Protein AF-A0A969NKA9-F1 (afdb_monomer_lite)

Structure (mmCIF, N/CA/C/O backbone):
data_AF-A0A969NKA9-F1
#
_entry.id   AF-A0A969NKA9-F1
#
loop_
_atom_site.group_PDB
_atom_site.id
_atom_site.type_symbol
_atom_site.label_atom_id
_atom_site.label_alt_id
_atom_site.label_comp_id
_atom_site.label_asym_id
_atom_site.label_entity_id
_atom_site.label_seq_id
_atom_si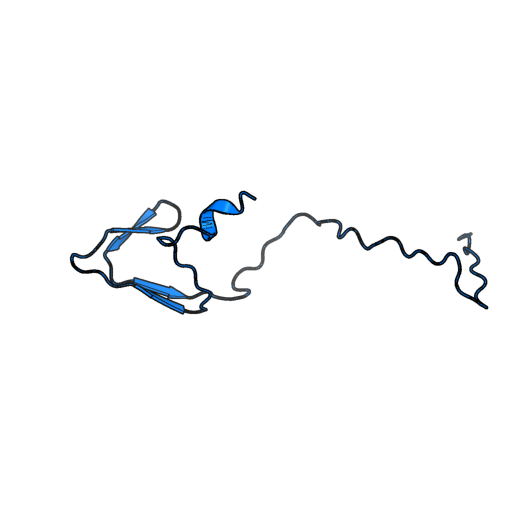te.pdbx_PDB_ins_code
_atom_site.Cartn_x
_atom_site.Cartn_y
_atom_site.Cartn_z
_atom_site.occupancy
_atom_site.B_iso_or_equiv
_atom_site.auth_seq_id
_atom_site.auth_comp_id
_atom_site.auth_asym_id
_atom_site.auth_atom_id
_atom_site.pdbx_PDB_model_num
ATOM 1 N N . MET A 1 1 ? 20.573 10.401 -1.714 1.00 46.19 1 MET A N 1
ATOM 2 C CA . MET A 1 1 ? 19.630 9.887 -0.694 1.00 46.19 1 MET A CA 1
ATOM 3 C C . MET A 1 1 ? 20.060 10.429 0.654 1.00 46.19 1 MET A C 1
ATOM 5 O O . MET A 1 1 ? 21.204 10.209 1.032 1.00 46.19 1 MET A O 1
ATOM 9 N N . ASN A 1 2 ? 19.198 11.200 1.315 1.00 48.53 2 ASN A N 1
ATOM 10 C CA . ASN A 1 2 ? 19.504 11.814 2.604 1.00 48.53 2 ASN A CA 1
ATOM 11 C C . ASN A 1 2 ? 19.378 10.744 3.706 1.00 48.53 2 ASN A C 1
ATOM 13 O O . ASN A 1 2 ? 18.274 10.264 3.951 1.00 48.53 2 ASN A O 1
ATOM 17 N N . LYS A 1 3 ? 20.504 10.304 4.283 1.00 54.00 3 LYS A N 1
ATOM 18 C CA . LYS A 1 3 ? 20.565 9.180 5.243 1.00 54.00 3 LYS A CA 1
ATOM 19 C C . LYS A 1 3 ? 19.931 9.505 6.602 1.00 54.00 3 LYS A C 1
ATOM 21 O O . LYS A 1 3 ? 19.554 8.594 7.322 1.00 54.00 3 LYS A O 1
ATOM 26 N N . GLU A 1 4 ? 19.742 10.785 6.910 1.00 60.31 4 GLU A N 1
ATOM 27 C CA . GLU A 1 4 ? 19.280 11.236 8.229 1.00 60.31 4 GLU A CA 1
ATOM 28 C C . GLU A 1 4 ? 17.809 10.898 8.530 1.00 60.31 4 GLU A C 1
ATOM 30 O O . GLU A 1 4 ? 17.413 10.810 9.689 1.00 60.31 4 GLU A O 1
ATOM 35 N N . ALA A 1 5 ? 16.975 10.676 7.507 1.00 62.97 5 ALA A N 1
ATOM 36 C CA . ALA A 1 5 ? 15.536 10.488 7.705 1.00 62.97 5 ALA A CA 1
ATOM 37 C C . ALA A 1 5 ? 15.170 9.163 8.396 1.00 62.97 5 ALA A C 1
ATOM 39 O O . ALA A 1 5 ? 14.101 9.069 8.982 1.00 62.97 5 ALA A O 1
ATOM 40 N N . THR A 1 6 ? 16.023 8.139 8.333 1.00 67.19 6 THR A N 1
ATOM 41 C CA . THR A 1 6 ? 15.756 6.827 8.953 1.00 67.19 6 THR A CA 1
ATOM 42 C C . THR A 1 6 ? 16.441 6.637 10.303 1.00 67.19 6 THR A C 1
ATOM 44 O O . THR A 1 6 ? 16.271 5.589 10.914 1.00 67.19 6 THR A O 1
ATOM 47 N N . GLU A 1 7 ? 17.238 7.611 10.748 1.00 79.69 7 GLU A N 1
ATOM 48 C CA . GLU A 1 7 ? 18.030 7.521 11.983 1.00 79.69 7 GLU A CA 1
ATOM 49 C C . GLU A 1 7 ? 17.361 8.218 13.176 1.00 79.69 7 GLU A C 1
ATOM 51 O O . GLU A 1 7 ? 17.871 8.150 14.289 1.00 79.69 7 GLU A O 1
ATOM 56 N N . ARG A 1 8 ? 16.214 8.880 12.973 1.00 84.81 8 ARG A N 1
ATOM 57 C CA . ARG A 1 8 ? 15.470 9.504 14.071 1.00 84.81 8 ARG A CA 1
ATOM 58 C C . ARG A 1 8 ? 14.734 8.456 14.901 1.00 84.81 8 ARG A C 1
ATOM 60 O O . ARG A 1 8 ? 14.017 7.623 14.351 1.00 84.81 8 ARG A O 1
ATOM 67 N N . ASP A 1 9 ? 14.818 8.589 16.222 1.00 87.69 9 ASP A N 1
ATOM 68 C CA . ASP A 1 9 ? 14.184 7.673 17.183 1.00 87.69 9 ASP A CA 1
ATOM 69 C C . ASP A 1 9 ? 12.648 7.601 17.062 1.00 87.69 9 ASP A C 1
ATOM 71 O O . ASP A 1 9 ? 12.033 6.632 17.504 1.00 87.69 9 ASP A O 1
ATOM 75 N N . ASP A 1 10 ? 12.010 8.609 16.457 1.00 87.50 10 ASP A N 1
ATOM 76 C CA . ASP A 1 10 ? 10.562 8.665 16.233 1.00 87.50 10 ASP A CA 1
ATOM 77 C C . ASP A 1 10 ? 10.110 8.062 14.890 1.00 87.50 10 ASP A C 1
ATOM 79 O O . ASP A 1 10 ? 8.922 8.100 14.562 1.00 87.50 10 ASP A O 1
ATOM 83 N N . ILE A 1 11 ? 11.034 7.477 14.119 1.00 88.62 11 ILE A N 1
ATOM 84 C CA . ILE A 1 11 ? 10.760 6.872 12.814 1.00 88.62 11 ILE A CA 1
ATOM 85 C C . ILE A 1 11 ? 11.065 5.372 12.859 1.00 88.62 11 ILE A C 1
ATOM 87 O O . ILE A 1 11 ? 12.212 4.935 12.881 1.00 88.62 11 ILE A O 1
ATOM 91 N N . GLY A 1 12 ? 10.007 4.561 12.804 1.00 87.94 12 GLY A N 1
ATOM 92 C CA . GLY A 1 12 ? 10.110 3.112 12.629 1.00 87.94 12 GLY A CA 1
ATOM 93 C C . GLY A 1 12 ? 10.013 2.699 11.159 1.00 87.94 12 GLY A C 1
ATOM 94 O O . GLY A 1 12 ? 9.209 3.245 10.404 1.00 87.94 12 GLY A O 1
ATOM 95 N N . TYR A 1 13 ? 10.780 1.684 10.756 1.00 91.62 13 TYR A N 1
ATOM 96 C CA . TYR A 1 13 ? 10.656 1.042 9.445 1.00 91.62 13 TYR A CA 1
ATOM 97 C C . TYR A 1 13 ? 10.622 -0.480 9.584 1.00 91.62 13 TYR A C 1
ATOM 99 O O . TYR A 1 13 ? 11.272 -1.069 10.445 1.00 91.62 13 TYR A O 1
ATOM 107 N N . LEU A 1 14 ? 9.858 -1.134 8.713 1.00 92.75 14 LEU A N 1
ATOM 108 C CA . LEU A 1 14 ? 9.786 -2.588 8.629 1.00 92.75 14 LEU A CA 1
ATOM 109 C C . LEU A 1 14 ? 9.633 -3.022 7.174 1.00 92.75 14 LEU A C 1
ATOM 111 O O . LEU A 1 14 ? 9.198 -2.250 6.321 1.00 92.75 14 LEU A O 1
ATOM 115 N N . ARG A 1 15 ? 9.964 -4.283 6.895 1.00 94.31 15 ARG A N 1
ATOM 116 C CA . ARG A 1 15 ? 9.691 -4.927 5.610 1.00 94.31 15 ARG A CA 1
ATOM 117 C C . ARG A 1 15 ? 8.768 -6.114 5.846 1.00 94.31 15 ARG A C 1
ATOM 119 O O . ARG A 1 15 ? 9.128 -7.035 6.571 1.00 94.31 15 ARG A O 1
ATOM 126 N N . ALA A 1 16 ? 7.607 -6.111 5.203 1.00 94.69 16 ALA A N 1
ATOM 127 C CA . ALA A 1 16 ? 6.640 -7.199 5.272 1.00 94.69 16 ALA A CA 1
ATOM 128 C C . ALA A 1 16 ? 5.954 -7.381 3.914 1.00 94.69 16 ALA A C 1
ATOM 130 O O . ALA A 1 16 ? 5.848 -6.436 3.139 1.00 94.69 16 ALA A O 1
ATOM 131 N N . LYS A 1 17 ? 5.485 -8.602 3.625 1.00 97.25 17 LYS A N 1
ATOM 132 C CA . LYS A 1 17 ? 4.658 -8.874 2.434 1.00 97.25 17 LYS A CA 1
ATOM 133 C C . LYS A 1 17 ? 3.205 -8.437 2.619 1.00 97.25 17 LYS A C 1
ATOM 135 O O . LYS A 1 17 ? 2.521 -8.195 1.635 1.00 97.25 17 LYS A O 1
ATOM 140 N N . ARG A 1 18 ? 2.741 -8.388 3.868 1.00 98.12 18 ARG A N 1
ATOM 141 C CA . ARG A 1 18 ? 1.365 -8.075 4.243 1.00 98.12 18 ARG A CA 1
ATOM 142 C C . ARG A 1 18 ? 1.357 -7.310 5.560 1.00 98.12 18 ARG A C 1
ATOM 144 O O . ARG A 1 18 ? 2.080 -7.691 6.480 1.00 98.12 18 ARG A O 1
ATOM 151 N N . VAL A 1 19 ? 0.559 -6.250 5.641 1.00 97.81 19 VAL A N 1
ATOM 152 C CA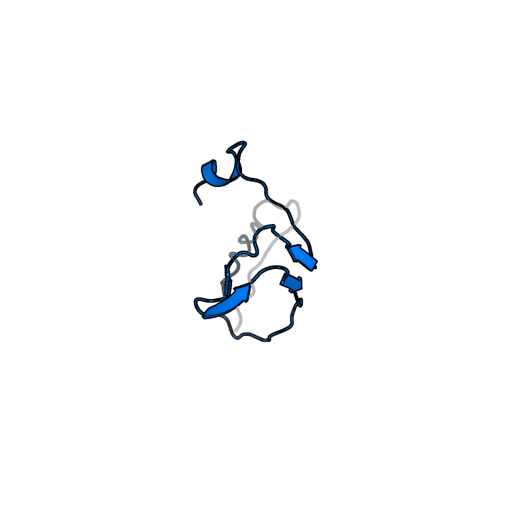 . VAL A 1 19 ? 0.412 -5.401 6.830 1.00 97.81 19 VAL A CA 1
ATOM 153 C C . VAL A 1 19 ? -1.063 -5.079 7.032 1.00 97.81 19 VAL A C 1
ATOM 155 O O . VAL A 1 19 ? -1.737 -4.661 6.096 1.00 97.81 19 VAL A O 1
ATOM 158 N N . LYS A 1 20 ? -1.551 -5.228 8.265 1.00 97.94 20 LYS A N 1
ATOM 159 C CA . LYS A 1 20 ? -2.856 -4.716 8.690 1.00 97.94 20 LYS A CA 1
ATOM 160 C C . LYS A 1 20 ? -2.645 -3.489 9.567 1.00 97.94 20 LYS A C 1
ATOM 162 O O . LYS A 1 20 ? -1.882 -3.553 10.528 1.00 97.94 20 LYS A O 1
ATOM 167 N N . VAL A 1 21 ? -3.332 -2.397 9.253 1.00 97.0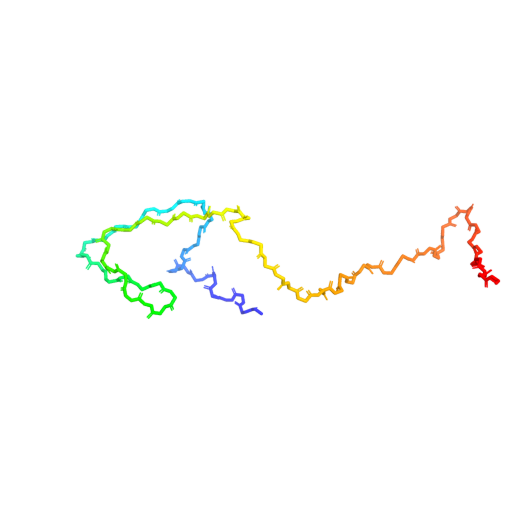6 21 VAL A N 1
ATOM 168 C CA . VAL A 1 21 ? -3.269 -1.137 10.004 1.00 97.06 21 VAL A CA 1
ATOM 169 C C . VAL A 1 21 ? -4.646 -0.840 10.579 1.00 97.06 21 VAL A C 1
ATOM 171 O O . VAL A 1 21 ? -5.640 -0.867 9.860 1.00 97.06 21 VAL A O 1
ATOM 174 N N . SER A 1 22 ? -4.711 -0.550 11.875 1.00 98.00 22 SER A N 1
ATOM 175 C CA . SER A 1 22 ? -5.930 -0.155 12.585 1.00 98.00 22 SER A CA 1
ATOM 176 C C . SER A 1 22 ? -5.627 1.017 13.507 1.00 98.00 22 SER A C 1
ATOM 178 O O . SER A 1 22 ? -4.567 1.037 14.129 1.00 98.00 22 SER A O 1
ATOM 180 N N . ALA A 1 23 ? -6.564 1.949 13.635 1.00 97.56 23 ALA A N 1
ATOM 181 C CA . ALA A 1 23 ? -6.440 3.097 14.521 1.00 97.56 23 ALA A CA 1
ATOM 182 C C . ALA A 1 23 ? -7.769 3.381 15.226 1.00 97.56 23 ALA A C 1
ATOM 184 O O . ALA A 1 23 ? -8.837 3.038 14.716 1.00 97.56 23 ALA A O 1
ATOM 185 N N . GLN A 1 24 ? -7.677 4.016 16.394 1.00 97.62 24 GLN A N 1
ATOM 186 C CA . GLN A 1 24 ? -8.820 4.544 17.127 1.00 97.62 24 GLN A CA 1
ATOM 187 C C . GLN A 1 24 ? -8.518 6.002 17.520 1.00 97.62 24 GLN A C 1
ATOM 189 O O . GLN A 1 24 ? -7.600 6.220 18.312 1.00 97.62 24 GLN A O 1
ATOM 194 N N . PRO A 1 25 ? -9.258 6.998 16.994 1.00 97.25 25 PRO A N 1
ATOM 195 C CA . PRO A 1 25 ? -10.391 6.861 16.072 1.00 97.25 25 PRO A CA 1
ATOM 196 C C . PRO A 1 25 ? -9.960 6.407 14.661 1.00 97.25 25 PRO A C 1
ATOM 198 O O . PRO A 1 25 ? -8.773 6.513 14.337 1.00 97.25 25 PRO A O 1
ATOM 201 N N . PRO A 1 26 ? -10.895 5.929 13.815 1.00 98.00 26 PRO A N 1
ATOM 202 C CA . PRO A 1 26 ? -10.614 5.630 12.413 1.00 98.00 26 PRO A CA 1
ATOM 203 C C . PRO A 1 26 ? -9.939 6.808 11.697 1.00 98.00 26 PRO A C 1
ATOM 205 O O . PRO A 1 26 ? -10.340 7.958 11.874 1.00 98.00 26 PRO A O 1
ATOM 208 N N . GLN A 1 27 ? -8.894 6.521 10.922 1.00 98.31 27 GLN A N 1
ATOM 209 C CA . GLN A 1 27 ? -8.110 7.513 10.183 1.00 98.31 27 GLN A CA 1
ATOM 210 C C . GLN A 1 27 ? -8.365 7.387 8.683 1.00 98.31 27 GLN A C 1
ATOM 212 O O . GLN A 1 27 ? -8.422 6.267 8.177 1.00 98.31 27 GLN A O 1
ATOM 217 N N . LYS A 1 28 ? -8.433 8.521 7.978 1.00 97.75 28 LYS A N 1
ATOM 218 C CA . LYS A 1 28 ? -8.570 8.568 6.515 1.00 97.75 28 LYS A CA 1
ATOM 219 C C . LYS A 1 28 ? -7.362 7.945 5.823 1.00 97.75 28 LYS A C 1
ATOM 221 O O . LYS A 1 28 ? -6.224 8.204 6.210 1.00 97.75 28 LYS A O 1
ATOM 226 N N . VAL A 1 29 ? -7.611 7.188 4.760 1.00 97.56 29 VAL A N 1
ATOM 227 C CA . VAL A 1 29 ? -6.588 6.495 3.976 1.00 97.56 29 VAL A CA 1
ATOM 228 C C . VAL A 1 29 ? -6.618 6.969 2.528 1.00 97.56 29 VAL A C 1
ATOM 230 O O . VAL A 1 29 ? -7.664 6.961 1.878 1.00 97.56 29 VAL A O 1
ATOM 233 N N . VAL A 1 30 ? -5.445 7.353 2.026 1.00 97.56 30 VAL A N 1
ATOM 234 C CA . VAL A 1 30 ? -5.224 7.795 0.647 1.00 97.56 30 VAL A CA 1
ATOM 235 C C . VAL A 1 30 ? -4.227 6.853 -0.027 1.00 97.56 30 VAL A C 1
ATOM 237 O O . VAL A 1 30 ? -3.176 6.571 0.549 1.00 97.56 30 VAL A O 1
ATOM 240 N N . VAL A 1 31 ? -4.543 6.380 -1.232 1.00 96.06 31 VAL A N 1
ATOM 241 C CA . VAL A 1 31 ? -3.663 5.558 -2.081 1.00 96.06 31 VAL A CA 1
ATOM 242 C C . VAL A 1 31 ? -3.507 6.253 -3.421 1.00 96.06 31 VAL A C 1
ATOM 244 O O . VAL A 1 31 ? -4.499 6.649 -4.017 1.00 96.06 31 VAL A O 1
ATOM 247 N N . ASP A 1 32 ? -2.264 6.461 -3.857 1.00 94.88 32 ASP A N 1
ATOM 248 C CA . ASP A 1 32 ? -1.920 7.135 -5.119 1.00 94.88 32 ASP A CA 1
ATOM 249 C C . ASP A 1 32 ? -2.637 8.484 -5.351 1.00 94.88 32 ASP A C 1
ATOM 251 O O . ASP A 1 32 ? -2.846 8.921 -6.478 1.00 94.88 32 ASP A O 1
ATOM 255 N N . GLY A 1 33 ? -2.980 9.184 -4.263 1.00 96.12 33 GLY A N 1
ATOM 256 C CA . GLY A 1 33 ? -3.688 10.470 -4.289 1.00 96.12 33 GLY A CA 1
ATOM 257 C C . GLY A 1 33 ? -5.215 10.376 -4.184 1.00 96.12 33 GLY A C 1
ATOM 258 O O . GLY A 1 33 ? -5.870 11.409 -4.054 1.00 96.12 33 GLY A O 1
ATOM 259 N N . GLU A 1 34 ? -5.789 9.175 -4.159 1.00 97.50 34 GLU A N 1
ATOM 260 C CA . GLU A 1 34 ? -7.232 8.940 -4.064 1.00 97.50 34 GLU A CA 1
ATOM 261 C C . GLU A 1 34 ? -7.653 8.488 -2.659 1.00 97.50 34 GLU A C 1
ATOM 263 O O . GLU A 1 34 ? -7.007 7.645 -2.034 1.00 97.50 34 GLU A O 1
ATOM 268 N N . LEU A 1 35 ? -8.756 9.044 -2.143 1.00 95.94 35 LEU A N 1
ATOM 269 C CA . LEU A 1 35 ? -9.320 8.637 -0.854 1.00 95.94 35 LEU A CA 1
ATOM 270 C C . LEU A 1 35 ? -10.038 7.289 -1.007 1.00 95.94 35 LEU A C 1
ATOM 272 O O . LEU A 1 35 ? -11.065 7.213 -1.677 1.00 95.94 35 LEU A O 1
ATOM 276 N N . ILE A 1 36 ? -9.532 6.254 -0.337 1.00 94.75 36 ILE A N 1
ATOM 277 C CA . ILE A 1 36 ? -10.067 4.886 -0.439 1.00 94.75 36 ILE A CA 1
ATOM 278 C C . ILE A 1 36 ? -10.946 4.468 0.746 1.00 94.75 36 ILE A C 1
ATOM 280 O O . ILE A 1 36 ? -11.679 3.487 0.646 1.00 94.75 36 ILE A O 1
ATOM 284 N N . GLY A 1 37 ? -10.906 5.203 1.860 1.00 95.56 37 GLY A N 1
ATOM 285 C CA . GLY A 1 37 ? -11.741 4.934 3.032 1.00 95.56 37 GLY A CA 1
ATOM 286 C C . GLY A 1 37 ? -11.067 5.337 4.336 1.00 95.56 37 GLY A C 1
ATOM 287 O O . GLY A 1 37 ? -10.209 6.220 4.348 1.00 95.56 37 GLY A O 1
ATOM 288 N N . ASP A 1 38 ? -11.444 4.662 5.420 1.00 97.94 38 ASP A N 1
ATOM 289 C CA . ASP A 1 38 ? -10.862 4.834 6.750 1.00 97.94 38 ASP A CA 1
ATOM 290 C C . ASP A 1 38 ? -10.256 3.512 7.258 1.00 97.94 38 ASP A C 1
ATOM 292 O O . ASP A 1 38 ? -10.624 2.427 6.810 1.00 97.94 38 ASP A O 1
ATOM 296 N N . THR A 1 39 ? -9.333 3.574 8.220 1.00 97.94 39 THR A N 1
ATOM 297 C CA . THR A 1 39 ? -8.817 2.377 8.905 1.00 97.94 39 THR A CA 1
ATOM 298 C C . THR A 1 39 ? -9.941 1.603 9.621 1.00 97.94 39 THR A C 1
ATOM 300 O O . THR A 1 39 ? -10.806 2.242 10.224 1.00 97.94 39 THR A O 1
ATOM 303 N N . PRO A 1 40 ? -9.882 0.258 9.690 1.00 97.94 40 PRO A N 1
ATOM 304 C CA . PRO A 1 40 ? -8.729 -0.579 9.368 1.00 97.94 40 PRO A CA 1
ATOM 305 C C . PRO A 1 40 ? -8.560 -0.880 7.877 1.00 97.94 40 PRO A C 1
ATOM 307 O O . PRO A 1 40 ? -9.532 -1.061 7.154 1.00 97.94 40 PRO A O 1
ATOM 310 N N . ILE A 1 41 ? -7.303 -1.020 7.457 1.00 97.56 41 ILE A N 1
ATOM 311 C CA . ILE A 1 41 ? -6.932 -1.451 6.105 1.00 97.56 41 ILE A CA 1
ATOM 312 C C . ILE A 1 41 ? -5.957 -2.620 6.153 1.00 97.56 41 ILE A C 1
ATOM 314 O O . ILE A 1 41 ? -5.263 -2.843 7.150 1.00 97.56 41 ILE A O 1
ATOM 318 N N . GLU A 1 42 ? -5.876 -3.334 5.041 1.00 97.62 42 GLU A N 1
ATOM 319 C CA . GLU A 1 42 ? -4.896 -4.380 4.814 1.00 97.62 42 GLU A CA 1
ATOM 320 C C . GLU A 1 42 ? -4.183 -4.136 3.486 1.00 97.62 42 GLU A C 1
ATOM 322 O O . GLU A 1 42 ? -4.819 -3.863 2.472 1.00 97.62 42 GLU A O 1
ATOM 327 N N . VAL A 1 43 ? -2.853 -4.198 3.517 1.00 96.50 43 VAL A N 1
ATOM 328 C CA . VAL A 1 43 ? -1.975 -3.962 2.369 1.00 96.50 43 VAL 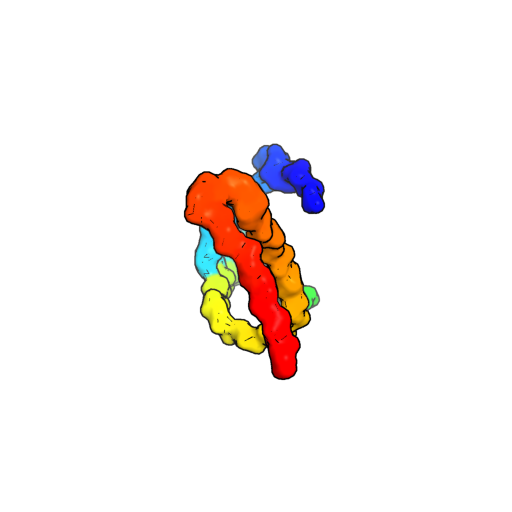A CA 1
ATOM 329 C C . VAL A 1 43 ? -1.192 -5.237 2.098 1.00 96.50 43 VAL A C 1
ATOM 331 O O . VAL A 1 43 ? -0.568 -5.780 3.011 1.00 96.50 43 VAL A O 1
ATOM 334 N N . GLU A 1 44 ? -1.201 -5.700 0.850 1.00 97.94 44 GLU A N 1
ATOM 335 C CA . GLU A 1 44 ? -0.479 -6.889 0.400 1.00 97.94 44 GLU A CA 1
ATOM 336 C C . GLU A 1 44 ? 0.392 -6.561 -0.818 1.00 97.94 44 GLU A C 1
ATOM 338 O O . GLU A 1 44 ? -0.073 -6.014 -1.816 1.00 97.94 44 GLU A O 1
ATOM 343 N N . CYS A 1 45 ? 1.676 -6.907 -0.746 1.00 97.12 45 CYS A N 1
ATOM 344 C CA . CYS A 1 45 ? 2.583 -6.815 -1.880 1.00 97.12 45 CYS A CA 1
ATOM 345 C C . CYS A 1 45 ? 2.404 -8.037 -2.782 1.00 97.12 45 CYS A C 1
ATOM 347 O O . CYS A 1 45 ? 2.763 -9.149 -2.393 1.00 97.12 45 CYS A O 1
ATOM 349 N N . LEU A 1 46 ? 1.943 -7.817 -4.013 1.00 97.12 46 LEU A N 1
ATOM 350 C CA . LEU A 1 46 ? 1.848 -8.851 -5.042 1.00 97.12 46 LEU A CA 1
ATOM 351 C C . LEU A 1 46 ? 3.131 -8.856 -5.901 1.00 97.12 46 LEU A C 1
ATOM 353 O O . LEU A 1 46 ? 3.272 -8.013 -6.795 1.00 97.12 46 LEU A O 1
ATOM 357 N N . PRO A 1 47 ? 4.105 -9.753 -5.640 1.00 95.50 47 PRO A N 1
ATOM 358 C CA . PRO A 1 47 ? 5.381 -9.743 -6.348 1.00 95.50 47 PRO A CA 1
ATOM 359 C C . PRO A 1 47 ? 5.192 -10.126 -7.817 1.00 95.50 47 PRO A C 1
ATOM 361 O O . PRO A 1 47 ? 4.491 -11.088 -8.119 1.00 95.50 47 PRO A O 1
ATOM 364 N N . LYS A 1 48 ? 5.869 -9.411 -8.725 1.00 95.25 48 LYS A N 1
ATOM 365 C CA . LYS A 1 48 ? 5.792 -9.644 -10.182 1.00 95.25 48 LYS A CA 1
ATOM 366 C C . LYS A 1 48 ? 4.349 -9.623 -10.728 1.00 95.25 48 LYS A C 1
ATOM 368 O O . LYS A 1 48 ? 4.055 -10.308 -11.701 1.00 95.25 48 LYS A O 1
ATOM 373 N N . SER A 1 49 ? 3.457 -8.858 -10.098 1.00 96.81 49 SER A N 1
ATOM 374 C CA . SER A 1 49 ? 2.035 -8.772 -10.470 1.00 96.81 49 SER A CA 1
ATOM 375 C C . SER A 1 49 ? 1.779 -8.054 -11.791 1.00 96.81 49 SER A C 1
ATOM 377 O O . SER A 1 49 ? 0.738 -8.268 -12.405 1.00 96.81 49 SER A O 1
ATOM 379 N N . LEU A 1 50 ? 2.725 -7.229 -12.239 1.00 96.69 50 LEU A N 1
ATOM 380 C CA . LEU A 1 50 ? 2.623 -6.472 -13.476 1.00 96.69 50 LEU A CA 1
ATOM 381 C C . LEU A 1 50 ? 3.908 -6.609 -14.294 1.00 96.69 50 LEU A C 1
ATOM 383 O O . LEU A 1 50 ? 5.014 -6.466 -13.768 1.00 96.69 50 LEU A O 1
ATOM 387 N N . THR A 1 51 ? 3.757 -6.854 -15.593 1.00 95.81 51 THR A N 1
ATOM 388 C CA . THR A 1 51 ? 4.843 -6.729 -16.567 1.00 95.81 51 THR A CA 1
ATOM 389 C C . THR A 1 51 ? 4.908 -5.284 -17.044 1.00 95.81 51 THR A C 1
ATOM 391 O O . THR A 1 51 ? 3.929 -4.764 -17.571 1.00 95.81 51 THR A O 1
ATOM 394 N N . VAL A 1 52 ? 6.059 -4.639 -16.863 1.00 94.56 52 VAL A N 1
ATOM 395 C CA . VAL A 1 52 ? 6.276 -3.233 -17.225 1.00 94.56 52 VAL A CA 1
ATOM 396 C C . VAL A 1 52 ? 7.472 -3.144 -18.166 1.00 94.56 52 VAL A C 1
ATOM 398 O O . VAL A 1 52 ? 8.532 -3.693 -17.866 1.00 94.56 52 VAL A O 1
ATOM 401 N N . PHE A 1 53 ? 7.314 -2.450 -19.296 1.00 94.50 53 PHE A N 1
ATOM 402 C CA . PHE A 1 53 ? 8.439 -2.089 -20.158 1.00 94.50 53 PHE A CA 1
ATOM 403 C C . PHE A 1 53 ? 9.192 -0.918 -19.528 1.00 94.50 53 PHE A C 1
ATOM 405 O O . PHE A 1 53 ? 8.614 0.142 -19.296 1.00 94.50 53 PHE A O 1
ATOM 412 N N . VAL A 1 54 ? 10.477 -1.111 -19.252 1.00 91.81 54 VAL A N 1
ATOM 413 C CA . VAL A 1 54 ? 11.363 -0.086 -18.690 1.00 91.81 54 VAL A CA 1
ATOM 414 C C . VAL A 1 54 ? 12.519 0.178 -19.659 1.00 91.81 54 VAL A C 1
ATOM 416 O O . VAL A 1 54 ? 12.858 -0.717 -20.438 1.00 91.81 54 VAL A O 1
ATOM 419 N N . PRO A 1 55 ? 13.130 1.379 -19.651 1.00 91.88 55 PRO A N 1
ATOM 420 C CA . PRO A 1 55 ? 14.353 1.623 -20.404 1.00 91.88 55 PRO A CA 1
ATOM 421 C C . PRO A 1 55 ? 15.428 0.606 -20.021 1.00 91.88 55 PRO A C 1
ATOM 423 O O . PRO A 1 55 ? 15.535 0.218 -18.857 1.00 91.88 55 PRO A O 1
ATOM 426 N N . VAL A 1 56 ? 16.243 0.199 -20.991 1.00 84.69 56 VAL A N 1
ATOM 427 C CA . VAL A 1 56 ? 17.408 -0.640 -20.711 1.00 84.69 56 VAL A CA 1
ATOM 428 C C . VAL A 1 56 ? 18.377 0.197 -19.880 1.00 84.69 56 VAL A C 1
ATOM 430 O O . VAL A 1 56 ? 19.009 1.118 -20.395 1.00 84.69 56 VAL A O 1
ATOM 433 N N . MET A 1 57 ? 18.474 -0.089 -18.582 1.00 73.69 57 MET A N 1
ATOM 434 C CA . MET A 1 57 ? 19.612 0.375 -17.800 1.00 73.69 57 MET A CA 1
ATOM 435 C C . MET A 1 57 ? 20.820 -0.401 -18.314 1.00 73.69 57 MET A C 1
ATOM 437 O O . MET A 1 57 ? 20.833 -1.629 -18.247 1.00 73.69 57 MET A O 1
ATOM 441 N N . GLN A 1 58 ? 21.814 0.300 -18.862 1.00 65.56 58 GLN A N 1
ATOM 442 C CA . GLN A 1 58 ? 23.142 -0.286 -18.976 1.00 65.56 58 GLN A CA 1
ATOM 443 C C . GLN A 1 58 ? 23.570 -0.628 -17.552 1.00 65.56 58 GLN A C 1
ATOM 445 O O . GLN A 1 58 ? 23.858 0.258 -16.750 1.00 65.56 58 GLN A O 1
ATOM 450 N N . GLU A 1 59 ? 23.551 -1.912 -17.213 1.00 66.19 59 GLU A N 1
ATOM 451 C CA . GLU A 1 59 ? 24.390 -2.383 -16.128 1.00 66.19 59 GLU A CA 1
ATOM 452 C C . GLU A 1 59 ? 25.809 -2.018 -16.559 1.00 66.19 59 GLU A C 1
ATOM 454 O O . GLU A 1 59 ? 26.285 -2.512 -17.584 1.00 66.19 59 GLU A O 1
ATOM 459 N N . GLU A 1 60 ? 26.460 -1.096 -15.845 1.00 60.59 60 GLU A N 1
ATOM 460 C CA . GLU A 1 60 ? 27.910 -0.964 -15.922 1.00 60.59 60 GLU A CA 1
ATOM 461 C C . GLU A 1 60 ? 28.480 -2.292 -15.420 1.00 60.59 60 GLU A C 1
ATOM 463 O O . GLU A 1 60 ? 28.787 -2.471 -14.243 1.00 60.59 60 GLU A O 1
ATOM 468 N N . GLN A 1 61 ? 28.532 -3.275 -16.315 1.00 58.88 61 GLN A N 1
ATOM 469 C CA . GLN A 1 61 ? 29.308 -4.479 -16.125 1.00 58.88 61 GLN A CA 1
ATOM 470 C C . GLN A 1 61 ? 30.738 -3.974 -15.914 1.00 58.88 61 GLN A C 1
ATOM 472 O O . GLN A 1 61 ? 31.245 -3.256 -16.785 1.00 58.88 61 GLN A O 1
ATOM 477 N N . PRO A 1 62 ? 31.372 -4.238 -14.758 1.00 62.66 62 PRO A N 1
ATOM 478 C CA . PRO A 1 62 ? 32.741 -3.807 -14.548 1.00 62.66 62 PRO A CA 1
ATOM 479 C C . PRO A 1 62 ? 33.572 -4.343 -15.709 1.00 62.66 62 PRO A C 1
ATOM 481 O O . PRO A 1 62 ? 33.561 -5.544 -15.973 1.00 62.66 62 PRO A O 1
ATOM 484 N N . MET A 1 63 ? 34.232 -3.441 -16.440 1.00 60.34 63 MET A N 1
ATOM 485 C CA . MET A 1 63 ? 35.057 -3.813 -17.583 1.00 60.34 63 MET A CA 1
ATOM 486 C C . MET A 1 63 ? 36.054 -4.876 -17.119 1.00 60.34 63 MET A C 1
ATOM 488 O O . MET A 1 63 ? 36.827 -4.633 -16.187 1.00 60.34 63 MET A O 1
ATOM 492 N N . GLU A 1 64 ? 35.998 -6.067 -17.716 1.00 65.31 64 GLU A N 1
ATOM 493 C CA . GLU A 1 64 ? 36.890 -7.162 -17.356 1.00 65.31 64 GLU A CA 1
ATOM 494 C C . GLU A 1 64 ? 38.340 -6.708 -17.559 1.00 65.31 64 GLU A C 1
ATOM 496 O O . GLU A 1 64 ? 38.803 -6.498 -18.681 1.00 65.31 64 GLU A O 1
ATOM 501 N N . LYS A 1 65 ? 39.080 -6.530 -16.462 1.00 66.88 65 LYS A N 1
ATOM 502 C CA . LYS A 1 65 ? 40.515 -6.266 -16.524 1.00 66.88 65 LYS A CA 1
ATOM 503 C C . LYS A 1 65 ? 41.242 -7.603 -16.630 1.00 66.88 65 LYS A C 1
ATOM 505 O O . LYS A 1 65 ? 41.584 -8.213 -15.623 1.00 66.88 65 LYS A O 1
ATOM 510 N N . LEU A 1 66 ? 41.478 -8.053 -17.860 1.00 66.81 66 LEU A N 1
ATOM 511 C CA . LEU A 1 66 ? 42.249 -9.271 -18.153 1.00 66.81 66 LEU A CA 1
ATOM 512 C C . LEU A 1 66 ? 43.777 -9.042 -18.099 1.00 66.81 66 LEU A C 1
ATOM 514 O O . LEU A 1 66 ? 44.567 -9.956 -18.335 1.00 66.81 66 LEU A O 1
ATOM 518 N N . GLU A 1 67 ? 44.210 -7.820 -17.778 1.00 65.94 67 GLU A N 1
ATOM 519 C CA . GLU A 1 67 ? 45.617 -7.437 -17.645 1.00 65.94 67 GLU A CA 1
ATOM 520 C C . GLU A 1 67 ? 46.244 -8.031 -16.370 1.00 65.94 67 GLU A C 1
ATOM 522 O O . GLU A 1 67 ? 45.792 -7.758 -15.258 1.00 65.94 67 GLU A O 1
ATOM 527 N N . GLY A 1 68 ? 47.338 -8.787 -16.521 1.00 60.06 68 GLY A N 1
ATOM 528 C CA . GLY A 1 68 ? 48.155 -9.273 -15.398 1.00 60.06 68 GLY A CA 1
ATOM 529 C C . GLY A 1 68 ? 47.874 -10.704 -14.927 1.00 60.06 68 GLY A C 1
ATOM 530 O O . GLY A 1 68 ? 48.447 -11.125 -13.923 1.00 60.06 68 GLY A O 1
ATOM 531 N N . LEU A 1 69 ? 47.043 -11.474 -15.638 1.00 67.44 69 LEU A N 1
ATOM 532 C CA . LEU A 1 69 ? 46.834 -12.893 -15.336 1.00 67.44 69 LEU A CA 1
ATOM 533 C C . LEU A 1 69 ? 48.090 -13.720 -15.691 1.00 67.44 69 LEU A C 1
ATOM 535 O O . LEU A 1 69 ? 48.512 -13.725 -16.852 1.00 67.44 69 LEU A O 1
ATOM 539 N N . PRO A 1 70 ? 48.709 -14.435 -14.730 1.00 63.75 70 PRO A N 1
ATOM 540 C CA . PRO A 1 70 ? 49.874 -15.261 -15.020 1.00 63.75 70 PRO A CA 1
ATOM 541 C C . PRO A 1 70 ? 49.481 -16.424 -15.939 1.00 63.75 70 PRO A C 1
ATOM 543 O O . PRO A 1 70 ? 48.494 -17.114 -15.698 1.00 63.75 70 PRO A O 1
ATOM 546 N N . ASN A 1 71 ? 50.293 -16.664 -16.971 1.00 65.81 71 ASN A N 1
ATOM 547 C CA . ASN A 1 71 ? 50.140 -17.750 -17.950 1.00 65.81 71 ASN A CA 1
ATOM 548 C C . ASN A 1 71 ? 48.950 -17.632 -18.926 1.00 65.81 71 ASN A C 1
ATOM 550 O O . ASN A 1 71 ? 48.593 -18.630 -19.550 1.00 65.81 71 ASN A O 1
ATOM 554 N N . VAL A 1 72 ? 48.368 -16.441 -19.119 1.00 74.06 72 VAL A N 1
ATOM 555 C CA . VAL A 1 72 ? 47.310 -16.213 -20.124 1.00 74.06 72 VAL A CA 1
ATOM 556 C C . VAL A 1 72 ? 47.776 -15.186 -21.160 1.00 74.06 72 VAL A C 1
ATOM 558 O O . VAL A 1 72 ? 48.148 -14.068 -20.812 1.00 74.06 72 VAL A O 1
ATOM 561 N N . LYS A 1 73 ? 47.758 -15.558 -22.447 1.00 68.69 73 LYS A N 1
ATOM 562 C CA . LYS A 1 73 ? 47.893 -14.627 -23.580 1.00 68.69 73 LYS A CA 1
ATOM 563 C C . LYS A 1 73 ? 46.510 -14.409 -24.186 1.00 68.69 73 LYS A C 1
ATOM 565 O O . LYS A 1 73 ? 45.881 -15.377 -24.603 1.00 68.69 73 LYS A O 1
ATOM 570 N N . VAL A 1 74 ? 46.047 -13.163 -24.221 1.00 74.94 74 VAL A N 1
ATOM 571 C CA . VAL A 1 74 ? 44.765 -12.786 -24.831 1.00 74.94 74 VAL A CA 1
ATOM 572 C C . VAL A 1 74 ? 45.053 -12.133 -26.181 1.00 74.94 74 VAL A C 1
ATOM 574 O O . VAL A 1 74 ? 45.782 -11.147 -26.240 1.00 74.94 74 VAL A O 1
ATOM 577 N N . GLU A 1 75 ? 44.491 -12.681 -27.257 1.00 72.31 75 GLU A N 1
ATOM 578 C CA . GLU A 1 75 ? 44.545 -12.099 -28.602 1.00 72.31 75 GLU A CA 1
ATOM 579 C C . GLU A 1 75 ? 43.120 -11.758 -29.051 1.00 72.31 75 GLU A C 1
ATOM 581 O O . GLU A 1 75 ? 42.227 -12.607 -29.008 1.00 72.31 75 GLU A O 1
ATOM 586 N N . LEU A 1 76 ? 42.893 -10.507 -29.462 1.00 70.06 76 LEU A N 1
ATOM 587 C CA . LEU A 1 76 ? 41.612 -10.087 -30.027 1.00 70.06 76 LEU A CA 1
ATOM 588 C C . LEU A 1 76 ? 41.490 -10.652 -31.443 1.00 70.06 76 LEU A C 1
ATOM 590 O O . LEU A 1 76 ? 42.331 -10.389 -32.305 1.00 70.06 76 LEU A O 1
ATOM 594 N N . LYS A 1 77 ? 40.437 -11.431 -31.693 1.00 70.62 77 LYS A N 1
ATOM 595 C CA . LYS A 1 77 ? 40.129 -11.914 -33.036 1.00 70.62 77 LYS A CA 1
ATOM 596 C C . LYS A 1 77 ? 39.452 -10.785 -33.811 1.00 70.62 77 LYS A C 1
ATOM 598 O O . LYS A 1 77 ? 38.320 -10.430 -33.503 1.00 70.62 77 LYS A O 1
ATOM 603 N N . ASN A 1 78 ? 40.133 -10.245 -34.817 1.00 57.19 78 ASN A N 1
ATOM 604 C CA . ASN A 1 78 ? 39.490 -9.357 -35.780 1.00 57.19 78 ASN A CA 1
ATOM 605 C C . ASN A 1 78 ? 38.524 -10.193 -36.630 1.00 57.19 78 ASN A C 1
ATOM 607 O O . ASN A 1 78 ? 38.938 -11.171 -37.259 1.00 57.19 78 ASN A O 1
ATOM 611 N N . GLU A 1 79 ? 37.240 -9.843 -36.602 1.00 54.66 79 GLU A N 1
ATOM 6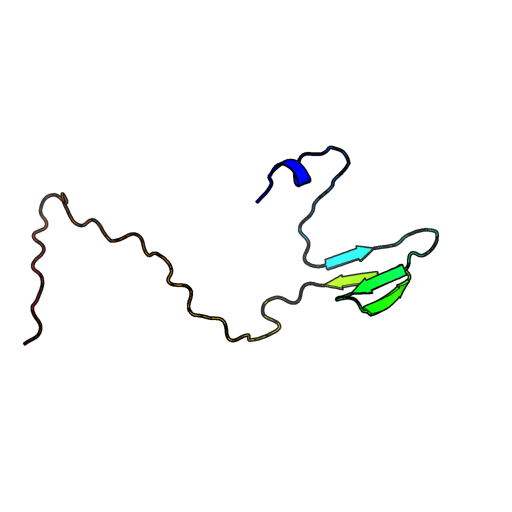12 C CA . GLU A 1 79 ? 36.259 -10.368 -37.551 1.00 54.66 79 GLU A CA 1
ATOM 613 C C . GLU A 1 79 ? 36.620 -9.849 -38.952 1.00 54.66 79 GLU A C 1
ATOM 615 O O . GLU A 1 79 ? 36.920 -8.665 -39.118 1.00 54.66 79 GLU A O 1
ATOM 620 N N . GLY A 1 80 ? 36.703 -10.767 -39.918 1.00 44.41 80 GLY A N 1
ATOM 621 C CA . GLY A 1 80 ? 36.988 -10.476 -41.326 1.00 44.41 80 GLY A CA 1
ATOM 622 C C . GLY A 1 80 ? 35.725 -10.323 -42.153 1.00 44.41 80 GLY A C 1
ATOM 623 O O . GLY A 1 80 ? 34.667 -10.813 -41.699 1.00 44.41 80 GLY A O 1
#

Sequence (80 aa):
MNKEATERDDIGYLRAKRVKVSAQPPQKVVVDGELIGDTPIEVECLPKSLTVFVPVMQEEQPMEKLEGLPNVKVELKNEG

Radius of gyration: 25.29 Å; chains: 1; bounding box: 62×30×58 Å

pLDDT: mean 82.99, std 16.37, range [44.41, 98.31]

Secondary structure (DSSP, 8-state):
--GGGGSSTT------SEEEE--SS--EEEETTEEEEES-EEEE--TT-S----------PPP---TT-TT---------

Foldseek 3Di:
DPPVPCVDPPDDDDDDQKDWDADVPWDFDDDPRHTPDTDGDMDGHDPPPDDDDDPDDPPPPPPDPPPPDPPDDDDDDDDD

=== Feature glossary ===
Legend for the data blocks above and below:

— What the protein is —

The amino-acid sequence is the protein's primary structure: the linear order of residues from the N-terminus to the C-terminus, written in one-letter code. Everything else here — the 3D coordinates, the secondary structure, the domain annotations — is ultimately a consequence of this string.

Functional annotations link the protein to curated databases. InterPro entries identify conserved domains and families by matching the sequence against member-database signatures (Pfam, PROSITE, CDD, …). Gene Ontology (GO) terms describe molecular function, biological process, and cellular component in a controlled vocabulary. CATH places the structure in a hierarchical fold classification (Class/Architecture/Topology/Homologous-superfamily). The organism is the source species.

— Where its atoms are —

Atomic coordinates in PDBx/mmCIF format — the same representation the Protein Data Bank distributes. Each line of the _atom_site loop places one backbone atom in Cartesian space (units: ångströms, origin: arbitrary).

The six renders are orthographic views along the three Cartesian axes in both directions. Represen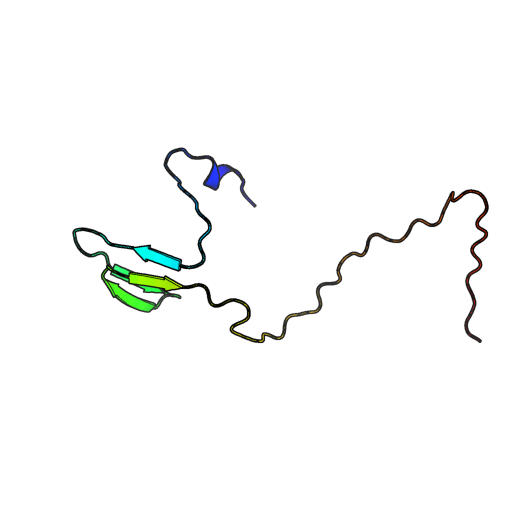tation (cartoon, sticks, or surface) and color scheme (sequence-rainbow or by-chain) vary across proteins so the training set covers all the common visualization conventions.

— Local backbone conformation —

Eight-state secondary structure (DSSP): H is the canonical α-helix, G the tighter 3₁₀-helix, I the wider π-helix; E/B are β-structure, T and S are turns and bends, and '-' is everything else. DSSP derives these from the pattern of main-chain N–H···O=C hydrogen bonds, not from the sequence.

Three-state secondary structure (P-SEA) collapses the eight DSSP classes into helix (a), strand (b), and coil (c). P-SEA assigns these from Cα geometry alone — distances and angles — without requiring backbone oxygens, so it works on any Cα trace.

φ (phi) and ψ (psi) are the two rotatable backbone dihedrals per residue: φ is the C(i-1)–N–Cα–C torsion, ψ is the N–Cα–C–N(i+1) torsion, both in degrees on (−180°, 180°]. α-helical residues cluster near (−60°, −45°); β-strand residues near (−120°, +130°). A Ramachandran plot is simply a scatter of (φ, ψ) for every residue.

— Global shape and packing —

The geometric summary reports three shape descriptors. Rg (radius of gyration) measures how spread out the Cα atoms are about their centre of mass; compact globular proteins have small Rg, elongated or unfolded ones large. Cα contacts (<8 Å, |i−j|>4) count long-range residue pairs in spatial proximity — high for tightly packed folds, near zero for rods or random coil. The bounding-box extents give the protein's footprint along x, y, z in Å.

SASA measures how much of the protein is reachable by solvent. It is computed by rolling a water-sized probe over the atomic surface and summing the exposed area (Å²). Per-residue SASA distinguishes core (buried, low SASA) from surface (exposed, high SASA) residues; total SASA is a whole-molecule size measure.

Plot images: a contact map (which residues are close in 3D, as an N×N binary image), a Ramachandran scatter (backbone torsion angles, revealing secondary-structure composition at a glance), and — for AlphaFold structures — a PAE heatmap (pairwise prediction confidence).

— Structural neighborhood —

A 3Di character summarizes, for each residue, the relative orientation of the Cα frame of its nearest spatial neighbor. Because it encodes fold topology rather than chemistry, 3Di alignments detect remote structural similarity that sequence alignment misses.

The Foldseek neighbor list gives the closest experimentally determined structures in the PDB, ranked by structural alignment. TM-score near 1 means near-identical fold; near 0.3 means only rough topology match. This is how one finds what a novel AlphaFold prediction most resembles in the solved-structure universe.

— Confidence and disorder —

For AlphaFold models, the B-factor field carries pLDDT — the model's own estimate of local accuracy on a 0–100 scale. Regions with pLDDT<50 should be treated as essentially unmodeled; they often correspond to intrinsically disordered segments.

Crystallographic B-factors measure how much each atom's electron density is smeared out, in Å². They rise in mobile loops and surface residues and fall in the buried interior. In AlphaFold models this column is repurposed to hold pLDDT instead.

Predicted Aligned Error (PAE) is an AlphaFold confidence matrix: entry (i, j) is the expected error in the position of residue j, in ångströms, when the prediction is superimposed on the true structure at residue i. Low PAE within a block of residues means that block is internally rigid and well-predicted; high PAE between two blocks means their relative placement is uncertain even if each block individually is confident.